Protein AF-K6Z5H4-F1 (afdb_monomer_lite)

pLDDT: mean 80.33, std 18.26, range [27.73, 96.31]

Foldseek 3Di:
DPPPFPQPQVDLDDDPQAAEEEFDWEVQRVVCCVVVVVPDDPRYDYGYQYYHQAFLFPPDDDDPVNSVSNVCVLVCLVPPDAHAEYEGEYQDAPVRPVGVVVSVVSNCVRYVYYHYDDHDQDAPDDPVCLCVVPPPDPCSVVRSDGPRPD

Sequence (150 aa):
MTSTCMIKVNVLTRHLKKFNILLIGGSNAEQWFSVLHQNLQKNQTLSLATSSGCKPLVPLQGIKRCNDLIDRVINDLTINKHFDIIISRGRWKARDVQYIPETIALLKKSTLQVLVMGPVVEYQYPLPKLPAKFGDSPESMKYSAYSVQK

Structure (mmCIF, N/CA/C/O backbone):
data_AF-K6Z5H4-F1
#
_entry.id   AF-K6Z5H4-F1
#
loop_
_atom_site.group_PDB
_atom_site.id
_atom_site.type_symbol
_atom_site.label_atom_id
_atom_site.label_alt_id
_atom_site.label_comp_id
_atom_site.label_asym_id
_atom_site.label_entity_id
_atom_site.label_seq_id
_atom_site.pdbx_PDB_ins_code
_atom_site.Cartn_x
_atom_site.Cartn_y
_atom_site.Cartn_z
_atom_site.occupancy
_atom_site.B_iso_or_equiv
_atom_site.auth_seq_id
_atom_site.auth_comp_id
_atom_site.auth_asym_id
_atom_site.auth_atom_id
_atom_site.pdbx_PDB_model_num
ATOM 1 N N . MET A 1 1 ? 26.295 13.919 3.239 1.00 33.06 1 MET A N 1
ATOM 2 C CA . MET A 1 1 ? 24.892 14.141 2.820 1.00 33.06 1 MET A CA 1
ATOM 3 C C . MET A 1 1 ? 24.087 12.872 3.077 1.00 33.06 1 MET A C 1
ATOM 5 O O . MET A 1 1 ? 23.912 12.052 2.187 1.00 33.06 1 MET A O 1
ATOM 9 N N . THR A 1 2 ? 23.653 12.658 4.316 1.00 27.73 2 THR A N 1
ATOM 10 C CA . THR A 1 2 ? 22.750 11.560 4.673 1.00 27.73 2 THR A CA 1
ATOM 11 C C . THR A 1 2 ? 21.328 12.012 4.368 1.00 27.73 2 THR A C 1
ATOM 13 O O . THR A 1 2 ? 20.753 12.830 5.078 1.00 27.73 2 THR A O 1
ATOM 16 N N . SER A 1 3 ? 20.768 11.536 3.256 1.00 31.08 3 SER A N 1
ATOM 17 C CA . SER A 1 3 ? 19.350 11.737 2.967 1.00 31.08 3 SER A CA 1
ATOM 18 C C . SER A 1 3 ? 18.551 10.851 3.924 1.00 31.08 3 SER A C 1
ATOM 20 O O . SER A 1 3 ? 18.292 9.678 3.650 1.00 31.08 3 SER A O 1
ATOM 22 N N . THR A 1 4 ? 18.227 11.391 5.098 1.00 28.30 4 THR A N 1
ATOM 23 C CA . THR A 1 4 ? 17.271 10.788 6.024 1.00 28.30 4 THR A CA 1
ATOM 24 C C . THR A 1 4 ? 15.920 10.812 5.330 1.00 28.30 4 THR A C 1
ATOM 26 O O . THR A 1 4 ? 15.225 11.827 5.308 1.00 28.30 4 THR A O 1
ATOM 29 N N . CYS A 1 5 ? 15.558 9.703 4.689 1.00 34.97 5 CYS A N 1
ATOM 30 C CA . CYS A 1 5 ? 14.220 9.567 4.157 1.00 34.97 5 CYS A CA 1
ATOM 31 C C . CYS A 1 5 ? 13.257 9.488 5.341 1.00 34.97 5 CYS A C 1
ATOM 33 O O . CYS A 1 5 ? 13.198 8.467 6.026 1.00 34.97 5 CYS A O 1
ATOM 35 N N . MET A 1 6 ? 12.534 10.582 5.583 1.00 31.67 6 MET A N 1
ATOM 36 C CA . MET A 1 6 ? 11.413 10.608 6.510 1.00 31.67 6 MET A CA 1
ATOM 37 C C . MET A 1 6 ? 10.445 9.501 6.101 1.00 31.67 6 MET A C 1
ATOM 39 O O . MET A 1 6 ? 9.780 9.596 5.069 1.00 31.67 6 MET A O 1
ATOM 43 N N . ILE A 1 7 ? 10.376 8.433 6.894 1.00 40.88 7 ILE A N 1
ATOM 44 C CA . ILE A 1 7 ? 9.225 7.543 6.847 1.00 40.88 7 ILE A CA 1
ATOM 45 C C . ILE A 1 7 ? 8.058 8.425 7.292 1.00 40.88 7 ILE A C 1
ATOM 47 O O . ILE A 1 7 ? 7.921 8.717 8.479 1.00 40.88 7 ILE A O 1
ATOM 51 N N . LYS A 1 8 ? 7.256 8.913 6.340 1.00 47.34 8 LYS A N 1
ATOM 52 C CA . LYS A 1 8 ? 6.001 9.598 6.643 1.00 47.34 8 LYS A CA 1
ATOM 53 C C . LYS A 1 8 ? 5.003 8.549 7.122 1.00 47.34 8 LYS A C 1
ATOM 55 O O . LYS A 1 8 ? 4.084 8.164 6.405 1.00 47.34 8 LYS A O 1
ATOM 60 N N . VAL A 1 9 ? 5.183 8.075 8.351 1.00 50.44 9 VAL A N 1
ATOM 61 C CA . VAL A 1 9 ? 4.064 7.526 9.112 1.00 50.44 9 VAL A CA 1
ATOM 62 C C . VAL A 1 9 ? 3.277 8.742 9.577 1.00 50.44 9 VAL A C 1
ATOM 64 O O . VAL A 1 9 ? 3.455 9.221 10.695 1.00 50.44 9 VAL A O 1
ATOM 67 N N . ASN A 1 10 ? 2.458 9.310 8.691 1.00 49.25 10 ASN A N 1
ATOM 68 C CA . ASN A 1 10 ? 1.431 10.230 9.155 1.00 49.25 10 ASN A CA 1
ATOM 69 C C . ASN A 1 10 ? 0.531 9.397 10.070 1.00 49.25 10 ASN A C 1
ATOM 71 O O . ASN A 1 10 ? -0.102 8.447 9.615 1.00 49.25 10 ASN A O 1
ATOM 75 N N . VAL A 1 11 ? 0.617 9.709 11.367 1.00 53.84 11 VAL A N 1
ATOM 76 C CA . VAL A 1 11 ? -0.007 9.057 12.526 1.00 53.84 11 VAL A CA 1
ATOM 77 C C . VAL A 1 11 ? -1.196 8.181 12.130 1.00 53.84 11 VAL A C 1
ATOM 79 O O . VAL A 1 11 ? -2.208 8.700 11.658 1.00 53.84 11 VAL A O 1
ATOM 82 N N . LEU A 1 12 ? -1.077 6.864 12.356 1.00 64.56 12 LEU A N 1
ATOM 83 C CA . LEU A 1 12 ? -2.182 5.907 12.234 1.00 64.56 12 LEU A CA 1
ATOM 84 C C . LEU A 1 12 ? -3.324 6.357 13.157 1.00 64.56 12 LEU A C 1
ATOM 86 O O . LEU A 1 12 ? -3.351 6.073 14.365 1.00 64.56 12 LEU A O 1
ATOM 90 N N . THR A 1 13 ? -4.246 7.116 12.583 1.00 62.16 13 THR A N 1
ATOM 91 C CA . THR A 1 13 ? -5.315 7.815 13.280 1.00 62.16 13 THR A CA 1
ATOM 92 C C . THR A 1 13 ? -6.509 6.882 13.319 1.00 62.16 13 THR A C 1
ATOM 94 O O . THR A 1 13 ? -7.190 6.655 12.324 1.00 62.16 13 THR A O 1
ATOM 97 N N . ARG A 1 14 ? -6.734 6.303 14.501 1.00 68.38 14 ARG A N 1
ATOM 98 C CA . ARG A 1 14 ? -7.902 5.472 14.784 1.00 68.38 14 ARG A CA 1
ATOM 99 C C . ARG A 1 14 ? -8.980 6.344 15.394 1.00 68.38 14 ARG A C 1
ATOM 101 O O . ARG A 1 14 ? -8.717 7.064 16.356 1.00 68.38 14 ARG A O 1
ATOM 108 N N . HIS A 1 15 ? -10.198 6.195 14.902 1.00 74.94 15 HIS A N 1
ATOM 109 C CA . HIS A 1 15 ? -11.362 6.819 15.500 1.00 74.94 15 HIS A CA 1
ATOM 110 C C . HIS A 1 15 ? -12.449 5.760 15.725 1.00 74.94 15 HIS A C 1
ATOM 112 O O . HIS A 1 15 ? -12.959 5.169 14.779 1.00 74.94 15 HIS A O 1
ATOM 118 N N . LEU A 1 16 ? -12.790 5.506 16.996 1.00 77.19 16 LEU A N 1
ATOM 119 C CA . LEU A 1 16 ? -13.628 4.370 17.428 1.00 77.19 16 LEU A CA 1
ATOM 120 C C . LEU A 1 16 ? -15.044 4.359 16.835 1.00 77.19 16 LEU A C 1
ATOM 122 O O . LEU A 1 16 ? -15.666 3.310 16.760 1.00 77.19 16 LEU A O 1
ATOM 126 N N . LYS A 1 17 ? -15.553 5.530 16.442 1.00 85.06 17 LYS A N 1
ATOM 127 C CA . LYS A 1 17 ? -16.906 5.717 15.889 1.00 85.06 17 LYS A CA 1
ATOM 128 C C . LYS A 1 17 ? -16.912 6.060 14.395 1.00 85.06 17 LYS A C 1
ATOM 130 O O . LYS A 1 17 ? -17.904 6.578 13.891 1.00 85.06 17 LYS A O 1
ATOM 135 N N . LYS A 1 18 ? -15.778 5.892 13.714 1.00 88.12 18 LYS A N 1
ATOM 136 C CA . LYS A 1 18 ? -15.634 6.187 12.285 1.00 88.12 18 LYS A CA 1
ATOM 137 C C . LYS A 1 18 ? -15.113 4.966 11.551 1.00 88.12 18 LYS A C 1
ATOM 139 O O . LYS A 1 18 ? -14.492 4.098 12.153 1.00 88.12 18 LYS A O 1
ATOM 144 N N . PHE A 1 19 ? -15.345 4.971 10.252 1.00 91.00 19 PHE A N 1
ATOM 145 C CA . PHE A 1 19 ? -14.815 4.011 9.310 1.00 91.00 19 PHE A CA 1
ATOM 146 C C . PHE A 1 19 ? -13.361 4.373 8.969 1.00 91.00 19 PHE A C 1
ATOM 148 O O . PHE A 1 19 ? -13.097 5.429 8.389 1.00 91.00 19 PHE A O 1
ATOM 155 N N . ASN A 1 20 ? -12.414 3.533 9.373 1.00 89.38 20 ASN A N 1
ATOM 156 C CA . ASN A 1 20 ? -10.982 3.787 9.278 1.00 89.38 20 ASN A CA 1
ATOM 157 C C . ASN A 1 20 ? -10.393 3.119 8.032 1.00 89.38 20 ASN A C 1
ATOM 159 O O . ASN A 1 20 ? -10.386 1.892 7.918 1.00 89.38 20 ASN A O 1
ATOM 163 N N . ILE A 1 21 ? -9.849 3.933 7.129 1.00 92.00 21 ILE A N 1
ATOM 164 C CA . ILE A 1 21 ? -9.202 3.494 5.889 1.00 92.00 21 ILE A CA 1
ATOM 165 C C . ILE A 1 21 ? -7.688 3.617 6.054 1.00 92.00 21 ILE A C 1
ATOM 167 O O . ILE A 1 21 ? -7.189 4.652 6.500 1.00 92.00 21 ILE A O 1
ATOM 171 N N . LEU A 1 22 ? -6.941 2.586 5.660 1.00 92.31 22 LEU A N 1
ATOM 172 C CA . LEU A 1 22 ? -5.480 2.624 5.608 1.00 92.31 22 LEU A CA 1
ATOM 173 C C . LEU A 1 22 ? -4.988 2.534 4.165 1.00 92.31 22 LEU A C 1
ATOM 175 O O . LEU A 1 22 ? -5.309 1.578 3.470 1.00 92.31 22 LEU A O 1
ATOM 179 N N . LEU A 1 23 ? -4.155 3.480 3.737 1.00 93.50 23 LEU A N 1
ATOM 180 C CA . LEU A 1 23 ? -3.431 3.418 2.469 1.00 93.50 23 LEU A CA 1
ATOM 181 C C . LEU A 1 23 ? -1.975 3.004 2.713 1.00 93.50 23 LEU A C 1
ATOM 183 O O . LEU A 1 23 ? -1.221 3.737 3.358 1.00 93.50 23 LEU A O 1
ATOM 187 N N . ILE A 1 24 ? -1.575 1.849 2.176 1.00 93.12 24 ILE A N 1
ATOM 188 C CA . ILE A 1 24 ? -0.222 1.295 2.329 1.00 93.12 24 ILE A CA 1
ATOM 189 C C . ILE A 1 24 ? 0.532 1.247 1.000 1.00 93.12 24 ILE A C 1
ATOM 191 O O . ILE A 1 24 ? -0.052 0.946 -0.048 1.00 93.12 24 ILE A O 1
ATOM 195 N N . GLY A 1 25 ? 1.847 1.486 1.046 1.00 92.94 25 GLY A N 1
ATOM 196 C CA . GLY A 1 25 ? 2.729 1.222 -0.090 1.00 92.94 25 GLY A CA 1
ATOM 197 C C . GLY A 1 25 ? 3.880 2.197 -0.315 1.00 92.94 25 GLY A C 1
ATOM 198 O O . GLY A 1 25 ? 4.585 2.594 0.607 1.00 92.94 25 GLY A O 1
ATOM 199 N N . GLY A 1 26 ? 4.122 2.533 -1.583 1.00 91.38 26 GLY A N 1
ATOM 200 C CA . GLY A 1 26 ? 5.222 3.406 -2.000 1.00 91.38 26 GLY A CA 1
ATOM 201 C C . GLY A 1 26 ? 4.803 4.848 -2.293 1.00 91.38 26 GLY A C 1
ATOM 202 O O . GLY A 1 26 ? 3.672 5.245 -2.039 1.00 91.38 26 GLY A O 1
ATOM 203 N N . SER A 1 27 ? 5.673 5.613 -2.956 1.00 91.44 27 SER A N 1
ATOM 204 C CA . SER A 1 27 ? 5.308 6.921 -3.540 1.00 91.44 27 SER A CA 1
ATOM 205 C C . SER A 1 27 ? 4.135 6.816 -4.527 1.00 91.44 27 SER A C 1
ATOM 207 O O . SER A 1 27 ? 3.286 7.696 -4.600 1.00 91.44 27 SER A O 1
ATOM 209 N N . ASN A 1 28 ? 4.038 5.681 -5.230 1.00 91.19 28 ASN A N 1
ATOM 210 C CA . ASN A 1 28 ? 2.902 5.341 -6.088 1.00 91.19 28 ASN A CA 1
ATOM 211 C C . ASN A 1 28 ? 1.581 5.185 -5.324 1.00 91.19 28 ASN A C 1
ATOM 213 O O . ASN A 1 28 ? 0.525 5.311 -5.937 1.00 91.19 28 ASN A O 1
ATOM 217 N N . ALA A 1 29 ? 1.623 4.870 -4.027 1.00 93.62 29 ALA A N 1
ATOM 218 C CA . ALA A 1 29 ? 0.455 4.902 -3.156 1.00 93.62 29 ALA A CA 1
ATOM 219 C C . ALA A 1 29 ? 0.217 6.330 -2.651 1.00 93.62 29 ALA A C 1
ATOM 221 O O . ALA A 1 29 ? -0.881 6.845 -2.820 1.00 93.62 29 ALA A O 1
ATOM 222 N N . GLU A 1 30 ? 1.258 6.998 -2.135 1.00 93.31 30 GLU A N 1
ATOM 223 C CA . GLU A 1 30 ? 1.181 8.358 -1.568 1.00 93.31 30 GLU A CA 1
ATOM 224 C C . GLU A 1 30 ? 0.528 9.374 -2.520 1.00 93.31 30 GLU A C 1
ATOM 226 O O . GLU A 1 30 ? -0.255 10.206 -2.069 1.00 93.31 30 GLU A O 1
ATOM 231 N N . GLN A 1 31 ? 0.747 9.263 -3.836 1.00 92.25 31 GLN A N 1
ATOM 232 C CA . GLN A 1 31 ? 0.117 10.151 -4.826 1.00 92.25 31 GLN A CA 1
ATOM 233 C C . GLN A 1 31 ? -1.427 10.145 -4.795 1.00 92.25 31 GLN A C 1
ATOM 235 O O . GLN A 1 31 ? -2.049 11.124 -5.198 1.00 92.25 31 GLN A O 1
ATOM 240 N N . TRP A 1 32 ? -2.057 9.065 -4.318 1.00 94.06 32 TRP A N 1
ATOM 241 C CA . TRP A 1 32 ? -3.517 8.960 -4.211 1.00 94.06 32 TRP A CA 1
ATOM 242 C C . TRP A 1 32 ? -4.079 9.596 -2.942 1.00 94.06 32 TRP A C 1
ATOM 244 O O . TRP A 1 32 ? -5.288 9.801 -2.851 1.00 94.06 32 TRP A O 1
ATOM 254 N N . PHE A 1 33 ? -3.230 9.930 -1.967 1.00 93.00 33 PHE A N 1
ATOM 255 C CA . PHE A 1 33 ? -3.681 10.420 -0.668 1.00 93.00 33 PHE A CA 1
ATOM 256 C C . PHE A 1 33 ? -4.562 11.667 -0.793 1.00 93.00 33 PHE A C 1
ATOM 258 O O . PHE A 1 33 ? -5.629 11.712 -0.196 1.00 93.00 33 PHE A O 1
ATOM 265 N N . SER A 1 34 ? -4.153 12.650 -1.604 1.00 92.25 34 SER A N 1
ATOM 266 C CA . SER A 1 34 ? -4.876 13.924 -1.725 1.00 92.25 34 SER A CA 1
ATOM 267 C C . SER A 1 34 ? -6.309 13.738 -2.233 1.00 92.25 34 SER A C 1
ATOM 269 O O . SER A 1 34 ? -7.247 14.231 -1.611 1.00 92.25 34 SER A O 1
ATOM 271 N N . VAL A 1 35 ? -6.499 12.975 -3.316 1.00 94.69 35 VAL A N 1
ATOM 272 C CA . VAL A 1 35 ? -7.838 12.744 -3.881 1.00 94.69 35 VAL A CA 1
ATOM 273 C C . VAL A 1 35 ? -8.696 11.881 -2.959 1.00 94.69 35 VAL A C 1
ATOM 275 O O . VAL A 1 35 ? -9.866 12.194 -2.759 1.00 94.69 35 VAL A O 1
A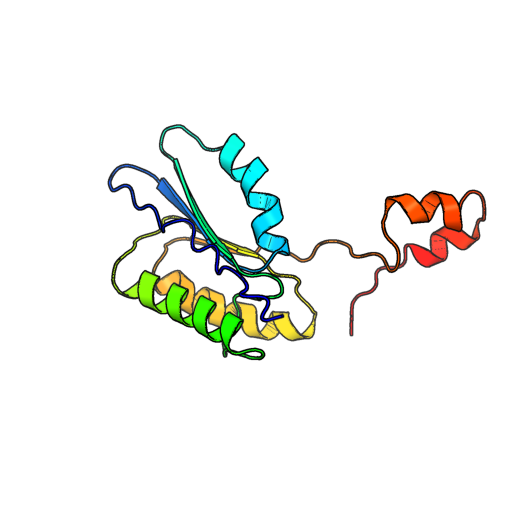TOM 278 N N . LEU A 1 36 ? -8.126 10.845 -2.336 1.00 94.19 36 LEU A N 1
ATOM 279 C CA . LEU A 1 36 ? -8.864 10.017 -1.382 1.00 94.19 36 LEU A CA 1
ATOM 280 C C . LEU A 1 36 ? -9.301 10.838 -0.166 1.00 94.19 36 LEU A C 1
ATOM 282 O O . LEU A 1 36 ? -10.456 10.760 0.234 1.00 94.19 36 LEU A O 1
ATOM 286 N N . HIS A 1 37 ? -8.406 11.669 0.374 1.00 93.50 37 HIS A N 1
ATOM 287 C CA . HIS A 1 37 ? -8.681 12.519 1.528 1.00 93.50 37 HIS A CA 1
ATOM 288 C C . HIS A 1 37 ? -9.780 13.554 1.243 1.00 93.50 37 HIS A C 1
ATOM 290 O O . HIS A 1 37 ? -10.657 13.766 2.076 1.00 93.50 37 HIS A O 1
ATOM 296 N N . GLN A 1 38 ? -9.765 14.179 0.061 1.00 94.81 38 GLN A N 1
ATOM 297 C CA . GLN A 1 38 ? -10.786 15.155 -0.346 1.00 94.81 38 GLN A CA 1
ATOM 298 C C . GLN A 1 38 ? -12.180 14.537 -0.525 1.00 94.81 38 GLN A C 1
ATOM 300 O O . GLN A 1 38 ? -13.176 15.243 -0.400 1.00 94.81 38 GLN A O 1
ATOM 305 N N . ASN A 1 39 ? -12.255 13.233 -0.796 1.00 96.12 39 ASN A N 1
ATOM 306 C CA . ASN A 1 39 ? -13.508 12.512 -1.025 1.00 96.12 39 ASN A CA 1
ATOM 307 C C . ASN A 1 39 ? -13.982 11.714 0.203 1.00 96.12 39 ASN A C 1
ATOM 309 O O . ASN A 1 39 ? -14.904 10.905 0.090 1.00 96.12 39 ASN A O 1
ATOM 313 N N . LEU A 1 40 ? -13.374 11.920 1.377 1.00 94.31 40 LEU A N 1
ATOM 314 C CA . LEU A 1 40 ? -13.823 11.266 2.603 1.00 94.31 40 LEU A CA 1
ATOM 315 C C . LEU A 1 40 ? -15.204 11.770 3.022 1.00 94.31 40 LEU A C 1
ATOM 317 O O . LEU A 1 40 ? -15.470 12.970 3.098 1.00 94.31 40 LEU A O 1
ATOM 321 N N . GLN A 1 41 ? -16.069 10.834 3.394 1.00 95.44 41 GLN A N 1
ATOM 322 C CA . GLN A 1 41 ? -17.308 11.146 4.095 1.00 95.44 41 GLN A CA 1
ATOM 323 C C . GLN A 1 41 ? -17.010 11.600 5.534 1.00 95.44 41 GLN A C 1
ATOM 325 O O . GLN A 1 41 ? -15.978 11.265 6.119 1.00 95.44 41 GLN A O 1
ATOM 330 N N . LYS A 1 42 ? -17.945 12.325 6.165 1.00 92.06 42 LYS A N 1
ATOM 331 C CA . LYS A 1 42 ? -17.779 12.856 7.540 1.00 92.06 42 LYS A CA 1
ATOM 332 C C . LYS A 1 42 ? -17.418 11.775 8.575 1.00 92.06 42 LYS A C 1
ATOM 334 O O . LYS A 1 42 ? -16.696 12.043 9.543 1.00 92.06 42 LYS A O 1
ATOM 339 N N . ASN A 1 43 ? -17.926 10.560 8.377 1.00 93.06 43 ASN A N 1
ATOM 340 C CA . ASN A 1 43 ? -17.714 9.391 9.228 1.00 93.06 43 ASN A CA 1
ATOM 341 C C . ASN A 1 43 ? -16.505 8.532 8.814 1.00 93.06 43 ASN A C 1
ATOM 343 O O . ASN A 1 43 ? -16.366 7.434 9.344 1.00 93.06 43 ASN A O 1
ATOM 347 N N . GLN A 1 44 ? -15.640 8.999 7.911 1.00 92.81 44 GLN A N 1
ATOM 348 C CA . GLN A 1 44 ? -14.456 8.269 7.456 1.00 92.81 44 GLN A CA 1
ATOM 349 C C . GLN A 1 44 ? -13.156 8.934 7.935 1.00 92.81 44 GLN A C 1
ATOM 351 O O . GLN A 1 44 ? -13.113 10.135 8.218 1.00 92.81 44 GLN A O 1
ATOM 356 N N . THR A 1 45 ? -12.091 8.142 8.048 1.00 90.75 45 THR A N 1
ATOM 357 C CA . THR A 1 45 ? -10.710 8.604 8.265 1.00 90.75 45 THR A CA 1
ATOM 358 C C . THR A 1 45 ? -9.774 7.923 7.270 1.00 90.75 45 THR A C 1
ATOM 360 O O . THR A 1 45 ? -10.047 6.812 6.817 1.00 90.75 45 THR A O 1
ATOM 363 N N . LEU A 1 46 ? -8.661 8.582 6.939 1.00 90.75 46 LEU A N 1
ATOM 364 C CA . LEU A 1 46 ? -7.619 8.031 6.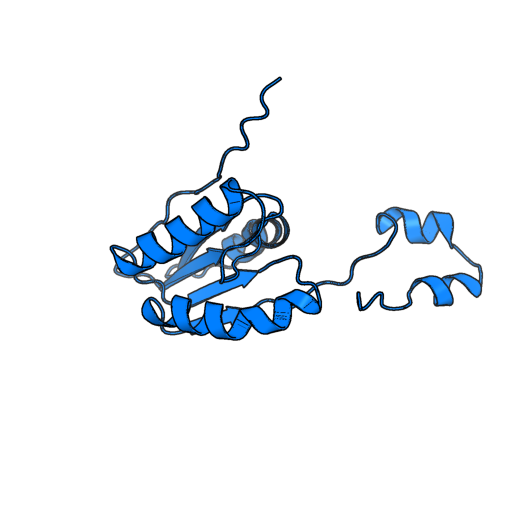075 1.00 90.75 46 LEU A CA 1
ATOM 365 C C . LEU A 1 46 ? -6.259 8.123 6.766 1.00 90.75 46 LEU A C 1
ATOM 367 O O . LEU A 1 46 ? -5.752 9.214 7.014 1.00 90.75 46 LEU A O 1
ATOM 371 N N . SER A 1 47 ? -5.666 6.966 7.042 1.00 90.25 47 SER A N 1
ATOM 372 C CA . SER A 1 47 ? -4.285 6.823 7.501 1.00 90.25 47 SER A CA 1
ATOM 373 C C . SER A 1 47 ? -3.360 6.469 6.339 1.00 90.25 47 SER A C 1
ATOM 375 O O . SER A 1 47 ? -3.774 5.820 5.376 1.00 90.25 47 SER A O 1
ATOM 377 N N . LEU A 1 48 ? -2.090 6.860 6.448 1.00 89.75 48 LEU A N 1
ATOM 378 C CA . LEU A 1 48 ? -1.074 6.628 5.425 1.00 89.75 48 LEU A CA 1
ATOM 379 C C . LEU A 1 48 ? 0.129 5.898 6.025 1.00 89.75 48 LEU A C 1
ATOM 381 O O . LEU A 1 48 ? 0.726 6.367 6.993 1.00 89.75 48 LEU A O 1
ATOM 385 N N . ALA A 1 49 ? 0.517 4.785 5.410 1.00 91.12 49 ALA A N 1
ATOM 386 C CA . ALA A 1 49 ? 1.756 4.083 5.716 1.00 91.12 49 ALA A CA 1
ATOM 387 C C . ALA A 1 49 ? 2.551 3.862 4.426 1.00 91.12 49 ALA A C 1
ATOM 389 O O . ALA A 1 49 ? 2.446 2.822 3.767 1.00 91.12 49 ALA A O 1
ATOM 390 N N . THR A 1 50 ? 3.323 4.880 4.037 1.00 91.19 50 THR A N 1
ATOM 391 C CA . THR A 1 50 ? 4.056 4.877 2.769 1.00 91.19 50 THR A CA 1
ATOM 392 C C . THR A 1 50 ? 5.518 5.257 2.906 1.00 91.19 50 THR A C 1
ATOM 394 O O . THR A 1 50 ? 5.939 5.960 3.823 1.00 91.19 50 THR A O 1
ATOM 397 N N . SER A 1 51 ? 6.316 4.776 1.954 1.00 90.31 51 SER A N 1
ATOM 398 C CA . SER A 1 51 ? 7.728 5.130 1.833 1.00 90.31 51 SER A CA 1
ATOM 399 C C . SER A 1 51 ? 8.203 4.929 0.393 1.00 90.31 51 SER A C 1
ATOM 401 O O . SER A 1 51 ? 7.944 3.891 -0.215 1.00 90.31 51 SER A O 1
ATOM 403 N N . SER A 1 52 ? 8.869 5.929 -0.197 1.00 88.56 52 SER A N 1
ATOM 404 C CA . SER A 1 52 ? 9.231 5.940 -1.627 1.00 88.56 52 SER A CA 1
ATOM 405 C C . SER A 1 52 ? 9.880 4.637 -2.095 1.00 88.56 52 SER A C 1
ATOM 407 O O . SER A 1 52 ? 10.847 4.181 -1.496 1.00 88.56 52 SER A O 1
ATOM 409 N N . GLY A 1 53 ? 9.376 4.050 -3.182 1.00 87.75 53 GLY A N 1
ATOM 410 C CA . GLY A 1 53 ? 9.906 2.804 -3.751 1.00 87.75 53 GLY A CA 1
ATOM 411 C C . GLY A 1 53 ? 9.504 1.507 -3.036 1.00 87.75 53 GLY A C 1
ATOM 412 O O . GLY A 1 53 ? 9.813 0.436 -3.555 1.00 87.75 53 GLY A O 1
ATOM 413 N N . CYS A 1 54 ? 8.800 1.566 -1.903 1.00 91.81 54 CYS A N 1
ATOM 414 C CA . CYS A 1 54 ? 8.365 0.364 -1.197 1.00 91.81 54 CYS A CA 1
ATOM 415 C C . CYS A 1 54 ? 7.142 -0.292 -1.845 1.00 91.81 54 CYS A C 1
ATOM 417 O O . CYS A 1 54 ? 6.303 0.373 -2.463 1.00 91.81 54 CYS A O 1
ATOM 419 N N . LYS A 1 55 ? 7.049 -1.614 -1.688 1.00 92.75 55 LYS A N 1
ATOM 420 C CA . LYS A 1 55 ? 5.884 -2.420 -2.056 1.00 92.75 55 LYS A CA 1
ATOM 421 C C . LYS A 1 55 ? 5.392 -3.141 -0.804 1.00 92.75 55 LYS A C 1
ATOM 423 O O . LYS A 1 55 ? 6.223 -3.705 -0.097 1.00 92.75 55 LYS A O 1
ATOM 428 N N . PRO A 1 56 ? 4.086 -3.128 -0.528 1.00 92.06 56 PRO A N 1
ATOM 429 C CA . PRO A 1 56 ? 3.520 -3.867 0.586 1.00 92.06 56 PRO A CA 1
ATOM 430 C C . PRO A 1 56 ? 3.352 -5.327 0.166 1.00 92.06 56 PRO A C 1
ATOM 432 O O . PRO A 1 56 ? 2.283 -5.711 -0.289 1.00 92.06 56 PRO A O 1
ATOM 435 N N . LEU A 1 57 ? 4.437 -6.100 0.222 1.00 93.62 57 LEU A N 1
ATOM 436 C CA . LEU A 1 57 ? 4.457 -7.518 -0.141 1.00 93.62 57 LEU A CA 1
ATOM 437 C C . LEU A 1 57 ? 5.143 -8.329 0.949 1.00 93.62 57 LEU A C 1
ATOM 439 O O . LEU A 1 57 ? 6.119 -7.867 1.541 1.00 93.62 57 LEU A O 1
ATOM 443 N N . VAL A 1 58 ? 4.657 -9.549 1.144 1.00 91.94 58 VAL A N 1
ATOM 444 C CA . VAL A 1 58 ? 5.350 -10.617 1.865 1.00 91.94 58 VAL A CA 1
ATOM 445 C C . VAL A 1 58 ? 5.629 -11.795 0.918 1.00 91.94 58 VAL A C 1
ATOM 447 O O . VAL A 1 58 ? 4.824 -12.021 0.015 1.00 91.94 58 VAL A O 1
ATOM 450 N N . PRO A 1 59 ? 6.747 -12.525 1.083 1.00 90.62 59 PRO A N 1
ATOM 451 C CA . PRO A 1 59 ? 7.803 -12.297 2.069 1.00 90.62 59 PRO A CA 1
ATOM 452 C C . PRO A 1 59 ? 8.532 -10.965 1.841 1.00 90.62 59 PRO A C 1
ATOM 454 O O . PRO A 1 59 ? 8.599 -10.453 0.722 1.00 90.62 59 PRO A O 1
ATOM 457 N N . LEU A 1 60 ? 9.041 -10.377 2.928 1.00 88.81 60 LEU A N 1
ATOM 458 C CA . LEU A 1 60 ? 9.728 -9.087 2.885 1.00 88.81 60 LEU A CA 1
ATOM 459 C C . LEU A 1 60 ? 11.018 -9.220 2.072 1.00 88.81 60 LEU A C 1
ATOM 461 O O . LEU A 1 60 ? 11.895 -10.017 2.400 1.00 88.81 60 LEU A O 1
ATOM 465 N N . GLN A 1 61 ? 11.135 -8.436 1.004 1.00 83.56 61 GLN A N 1
ATOM 466 C CA . GLN A 1 61 ? 12.274 -8.478 0.093 1.00 83.56 61 GLN A CA 1
ATOM 467 C C . GLN A 1 61 ? 12.751 -7.068 -0.254 1.00 83.56 61 GLN A C 1
ATOM 469 O O . GLN A 1 61 ? 11.962 -6.147 -0.475 1.00 83.56 61 GLN A O 1
ATOM 474 N N . GLY A 1 62 ? 14.068 -6.922 -0.400 1.00 84.94 62 GLY A N 1
ATOM 475 C CA . GLY A 1 62 ? 14.703 -5.672 -0.806 1.00 84.94 62 GLY A CA 1
ATOM 476 C C . GLY A 1 62 ? 15.260 -4.871 0.368 1.00 84.94 62 GLY A C 1
ATOM 477 O O . GLY A 1 62 ? 15.805 -5.429 1.317 1.00 84.94 62 GLY A O 1
ATOM 478 N N . ILE A 1 63 ? 15.203 -3.541 0.262 1.00 89.56 63 ILE A N 1
ATOM 479 C CA . ILE A 1 63 ? 15.903 -2.642 1.187 1.00 89.56 63 ILE A CA 1
ATOM 480 C C . ILE A 1 63 ? 15.265 -2.633 2.581 1.00 89.56 63 ILE A C 1
ATOM 482 O O . ILE A 1 63 ? 14.042 -2.565 2.718 1.00 89.56 63 ILE A O 1
ATOM 486 N N . LYS A 1 64 ? 16.114 -2.586 3.617 1.00 90.06 64 LYS A N 1
ATOM 487 C CA . LYS A 1 64 ? 15.715 -2.654 5.034 1.00 90.06 64 LYS A CA 1
ATOM 488 C C . LYS A 1 64 ? 14.569 -1.701 5.387 1.00 90.06 64 LYS A C 1
ATOM 490 O O . LYS A 1 64 ? 13.584 -2.129 5.959 1.00 90.06 64 LYS A O 1
ATOM 495 N N . ARG A 1 65 ? 14.635 -0.436 4.956 1.00 90.00 65 ARG A N 1
ATOM 496 C CA . ARG A 1 65 ? 13.585 0.570 5.219 1.00 90.00 65 ARG A CA 1
ATOM 497 C C . ARG A 1 65 ? 12.188 0.136 4.749 1.00 90.00 65 ARG A C 1
ATOM 499 O O . ARG A 1 65 ? 11.203 0.493 5.384 1.00 90.00 65 ARG A O 1
ATOM 506 N N . CYS A 1 66 ? 12.090 -0.571 3.622 1.00 91.00 66 CYS A N 1
ATOM 507 C CA . CYS A 1 66 ? 10.799 -1.055 3.134 1.00 91.00 66 CYS A CA 1
ATOM 508 C C . CYS A 1 66 ? 10.319 -2.251 3.947 1.00 91.00 66 CYS A C 1
ATOM 510 O O . CYS A 1 66 ? 9.152 -2.283 4.318 1.00 91.00 66 CYS A O 1
ATOM 512 N N . ASN A 1 67 ? 11.223 -3.175 4.270 1.00 91.44 67 ASN A N 1
ATOM 513 C CA . ASN A 1 67 ? 10.907 -4.314 5.124 1.00 91.44 67 ASN A CA 1
ATOM 514 C C . ASN A 1 67 ? 10.439 -3.836 6.503 1.00 91.44 67 ASN A C 1
ATOM 516 O O . ASN A 1 67 ? 9.362 -4.221 6.929 1.00 91.44 67 ASN A O 1
ATOM 520 N N . ASP A 1 68 ? 11.177 -2.913 7.126 1.00 90.12 68 ASP A N 1
ATOM 521 C CA . ASP A 1 68 ? 10.831 -2.310 8.416 1.00 90.12 68 ASP A CA 1
ATOM 522 C C . ASP A 1 68 ? 9.460 -1.617 8.374 1.00 90.12 68 ASP A C 1
ATOM 524 O O . ASP A 1 68 ? 8.694 -1.716 9.325 1.00 90.12 68 ASP A O 1
ATOM 528 N N . LEU A 1 69 ? 9.127 -0.911 7.282 1.00 89.19 69 LEU A N 1
ATOM 529 C CA . LEU A 1 69 ? 7.814 -0.276 7.138 1.00 89.19 69 LEU A CA 1
ATOM 530 C C . LEU A 1 69 ? 6.697 -1.319 7.101 1.00 89.19 69 LEU A C 1
ATOM 532 O O . LEU A 1 69 ? 5.702 -1.159 7.799 1.00 89.19 69 LEU A O 1
ATOM 536 N N . ILE A 1 70 ? 6.828 -2.342 6.257 1.00 89.12 70 ILE A N 1
ATOM 537 C CA . ILE A 1 70 ? 5.763 -3.332 6.069 1.00 89.12 70 ILE A CA 1
ATOM 538 C C . ILE A 1 70 ? 5.630 -4.226 7.297 1.00 89.12 70 ILE A C 1
ATOM 540 O O . ILE A 1 70 ? 4.509 -4.460 7.735 1.00 89.12 70 ILE A O 1
ATOM 544 N N . ASP A 1 71 ? 6.747 -4.647 7.887 1.00 89.25 71 ASP A N 1
ATOM 545 C CA . ASP A 1 71 ? 6.764 -5.378 9.152 1.00 89.25 71 ASP A CA 1
ATOM 546 C C . ASP A 1 71 ? 6.087 -4.570 10.258 1.00 89.25 71 ASP A C 1
ATOM 548 O O . ASP A 1 71 ? 5.155 -5.048 10.901 1.00 89.25 71 ASP A O 1
ATOM 552 N N . ARG A 1 72 ? 6.461 -3.293 10.404 1.00 85.12 72 ARG A N 1
ATOM 553 C CA . ARG A 1 72 ? 5.820 -2.398 11.367 1.00 85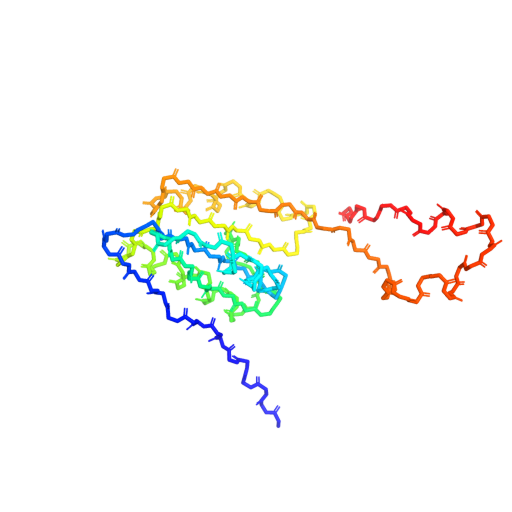.12 72 ARG A CA 1
ATOM 554 C C . ARG A 1 72 ? 4.333 -2.234 11.099 1.00 85.12 72 ARG A C 1
ATOM 556 O O . ARG A 1 72 ? 3.567 -2.251 12.046 1.00 85.12 72 ARG A O 1
ATOM 563 N N . VAL A 1 73 ? 3.908 -2.077 9.847 1.00 85.56 73 VAL A N 1
ATOM 564 C CA . VAL A 1 73 ? 2.480 -1.980 9.515 1.00 85.56 73 VAL A CA 1
ATOM 565 C C . VAL A 1 73 ? 1.756 -3.258 9.917 1.00 85.56 73 VAL A C 1
ATOM 567 O O . VAL A 1 73 ? 0.746 -3.170 10.602 1.00 85.56 73 VAL A O 1
ATOM 570 N N . ILE A 1 74 ? 2.268 -4.431 9.545 1.00 84.44 74 ILE A N 1
ATOM 571 C CA . ILE A 1 74 ? 1.651 -5.720 9.883 1.00 84.44 74 ILE A CA 1
ATOM 572 C C . ILE A 1 74 ? 1.597 -5.912 11.407 1.00 84.44 74 ILE A C 1
ATOM 574 O O . ILE A 1 74 ? 0.550 -6.285 11.929 1.00 84.44 74 ILE A O 1
ATOM 578 N N . ASN A 1 75 ? 2.671 -5.594 12.131 1.00 80.12 75 ASN A N 1
ATOM 579 C CA . ASN A 1 75 ? 2.732 -5.727 13.589 1.00 80.12 75 ASN A CA 1
ATOM 580 C C . ASN A 1 75 ? 1.887 -4.661 14.321 1.00 80.12 75 ASN A C 1
ATOM 582 O O . ASN A 1 75 ? 1.194 -4.962 15.289 1.00 80.12 75 ASN A O 1
ATOM 586 N N . ASP A 1 76 ? 1.852 -3.417 13.845 1.00 72.31 76 ASP A N 1
ATOM 587 C CA . ASP A 1 76 ? 0.998 -2.366 14.421 1.00 72.31 76 ASP A CA 1
ATOM 588 C C . ASP A 1 76 ? -0.497 -2.675 14.177 1.00 72.31 76 ASP A C 1
ATOM 590 O O . ASP A 1 76 ? -1.347 -2.378 15.029 1.00 72.31 76 ASP A O 1
ATOM 594 N N . LEU A 1 77 ? -0.822 -3.303 13.036 1.00 69.00 77 LEU A N 1
ATOM 595 C CA . LEU A 1 77 ? -2.159 -3.801 12.692 1.00 69.00 77 LEU A CA 1
ATOM 596 C C . LEU A 1 77 ? -2.614 -4.963 13.586 1.00 69.00 77 LEU A C 1
ATOM 598 O O . LEU A 1 77 ? -3.807 -5.070 13.870 1.00 69.00 77 LEU A O 1
ATOM 602 N N . THR A 1 78 ? -1.709 -5.841 14.023 1.00 60.25 78 THR A N 1
ATOM 603 C CA . THR A 1 78 ? -2.060 -6.986 14.884 1.00 60.25 78 THR A CA 1
ATOM 604 C C . THR A 1 78 ? -2.229 -6.593 16.346 1.00 60.25 78 THR A C 1
ATOM 606 O O . THR A 1 78 ? -3.032 -7.210 17.043 1.00 60.25 78 THR A O 1
ATOM 609 N N . ILE A 1 79 ? -1.523 -5.560 16.815 1.00 59.50 79 ILE A N 1
ATOM 610 C CA . ILE A 1 79 ? -1.511 -5.212 18.242 1.00 59.50 79 ILE A CA 1
ATOM 611 C C . ILE A 1 79 ? -2.593 -4.176 18.591 1.00 59.50 79 ILE A C 1
ATOM 613 O O . ILE A 1 79 ? -3.215 -4.295 19.642 1.00 59.50 79 ILE A O 1
ATOM 617 N N . ASN A 1 80 ? -2.841 -3.149 17.760 1.00 57.19 80 ASN A N 1
ATOM 618 C CA . ASN A 1 80 ? -3.488 -1.928 18.281 1.00 57.19 80 ASN A CA 1
ATOM 619 C C . ASN A 1 80 ? -4.532 -1.227 17.386 1.00 57.19 80 ASN A C 1
ATOM 621 O O . ASN A 1 80 ? -5.096 -0.203 17.809 1.00 57.19 80 ASN A O 1
ATOM 625 N N . LYS A 1 81 ? -4.809 -1.695 16.158 1.00 64.75 81 LYS A N 1
ATOM 626 C CA . LYS A 1 81 ? -5.602 -0.915 15.182 1.00 64.75 81 LYS A CA 1
ATOM 627 C C . LYS A 1 81 ? -6.533 -1.785 14.321 1.00 64.75 81 LYS A C 1
ATOM 629 O O . LYS A 1 81 ? -6.074 -2.514 13.457 1.00 64.75 81 LYS A O 1
ATOM 634 N N . HIS A 1 82 ? -7.848 -1.630 14.508 1.00 73.75 82 HIS A N 1
ATOM 635 C CA . HIS A 1 82 ? -8.861 -2.133 13.571 1.00 73.75 82 HIS A CA 1
ATOM 636 C C . HIS A 1 82 ? -9.029 -1.118 12.434 1.00 73.75 82 HIS A C 1
ATOM 638 O O . HIS A 1 82 ? -9.410 0.028 12.693 1.00 73.75 82 HIS A O 1
ATOM 644 N N . PHE A 1 83 ? -8.729 -1.527 11.204 1.00 86.12 83 PHE A N 1
ATOM 645 C CA . PHE A 1 83 ? -9.093 -0.780 10.000 1.00 86.12 83 PHE A CA 1
ATOM 646 C C . PHE A 1 83 ? -10.224 -1.510 9.299 1.00 86.12 83 PHE A C 1
ATOM 648 O O . PHE A 1 83 ? -10.209 -2.735 9.184 1.00 86.12 83 PHE A O 1
ATOM 655 N N . ASP A 1 84 ? -11.192 -0.757 8.805 1.00 90.19 84 ASP A N 1
ATOM 656 C CA . ASP A 1 84 ? -12.348 -1.326 8.122 1.00 90.19 84 ASP A CA 1
ATOM 657 C C . ASP A 1 84 ? -11.993 -1.705 6.678 1.00 90.19 84 ASP A C 1
ATOM 659 O O . ASP A 1 84 ? -12.439 -2.740 6.185 1.00 90.19 84 ASP A O 1
ATOM 663 N N . ILE A 1 85 ? -11.124 -0.909 6.035 1.00 92.56 85 ILE A N 1
ATOM 664 C CA . ILE A 1 85 ? -10.531 -1.205 4.724 1.00 92.56 85 ILE A CA 1
ATOM 665 C C . ILE A 1 85 ? -9.031 -0.901 4.728 1.00 92.56 85 ILE A C 1
ATOM 667 O O . ILE A 1 85 ? -8.594 0.169 5.163 1.00 92.56 85 ILE A O 1
ATOM 671 N N . ILE A 1 86 ? -8.251 -1.803 4.130 1.00 93.56 86 ILE A N 1
ATOM 672 C CA . ILE A 1 86 ? -6.852 -1.559 3.762 1.00 93.56 86 ILE A CA 1
ATOM 673 C C . ILE A 1 86 ? -6.732 -1.470 2.238 1.00 93.56 86 ILE A C 1
ATOM 675 O O . ILE A 1 86 ? -7.025 -2.423 1.520 1.00 93.56 86 ILE A O 1
ATOM 679 N N . ILE A 1 87 ? -6.266 -0.327 1.740 1.00 95.50 87 ILE A N 1
ATOM 680 C CA . ILE A 1 87 ? -5.942 -0.084 0.335 1.00 95.50 87 ILE A CA 1
ATOM 681 C C . ILE A 1 87 ? -4.442 -0.303 0.142 1.00 95.50 87 ILE A C 1
ATOM 683 O O . ILE A 1 87 ? -3.612 0.450 0.651 1.00 95.50 87 ILE A O 1
ATOM 687 N N . SER A 1 88 ? -4.095 -1.334 -0.618 1.00 94.94 88 SER A N 1
ATOM 688 C CA . SER A 1 88 ? -2.724 -1.699 -0.951 1.00 94.94 88 SER A CA 1
ATOM 689 C C . SER A 1 88 ? -2.373 -1.248 -2.360 1.00 94.94 88 SER A C 1
ATOM 691 O O . SER A 1 88 ? -3.044 -1.608 -3.335 1.00 94.94 88 SER A O 1
ATOM 693 N N . ARG A 1 89 ? -1.302 -0.458 -2.483 1.00 94.38 89 ARG A N 1
ATOM 694 C CA . ARG A 1 89 ? -0.813 0.000 -3.781 1.00 94.38 89 ARG A CA 1
ATOM 695 C C . ARG A 1 89 ? 0.704 -0.028 -3.875 1.00 94.38 89 ARG A C 1
ATOM 697 O O . ARG A 1 89 ? 1.428 0.464 -3.018 1.00 94.38 89 ARG A O 1
ATOM 704 N N . GLY A 1 90 ? 1.195 -0.518 -5.000 1.00 91.81 90 GLY A N 1
ATOM 705 C CA . GLY A 1 90 ? 2.610 -0.564 -5.317 1.00 91.81 90 GLY A CA 1
ATOM 706 C C . GLY A 1 90 ? 2.841 -0.335 -6.800 1.00 91.81 90 GLY A C 1
ATOM 707 O O . GLY A 1 90 ? 1.925 -0.402 -7.618 1.00 91.81 90 GLY A O 1
ATOM 708 N N . ARG A 1 91 ? 4.100 -0.080 -7.153 1.00 92.25 91 ARG A N 1
ATOM 709 C CA . ARG A 1 91 ? 4.566 -0.211 -8.535 1.00 92.25 91 ARG A CA 1
ATOM 710 C C . ARG A 1 91 ? 4.762 -1.698 -8.835 1.00 92.25 91 ARG A C 1
ATOM 712 O O . ARG A 1 91 ? 5.882 -2.208 -8.726 1.00 92.25 91 ARG A O 1
ATOM 719 N N . TRP A 1 92 ? 3.661 -2.398 -9.083 1.00 91.19 92 TRP A N 1
ATOM 720 C CA . TRP A 1 92 ? 3.667 -3.840 -9.306 1.00 91.19 92 TRP A CA 1
ATOM 721 C C . TRP A 1 92 ? 4.392 -4.198 -10.601 1.00 91.19 92 TRP A C 1
ATOM 723 O O . TRP A 1 92 ? 4.248 -3.531 -11.622 1.00 91.19 92 TRP A O 1
ATOM 733 N N . LYS A 1 93 ? 5.159 -5.277 -10.545 1.00 89.94 93 LYS A N 1
ATOM 734 C CA . LYS A 1 93 ? 5.770 -5.978 -11.672 1.00 89.94 93 LYS A CA 1
ATOM 735 C C . LYS A 1 93 ? 5.118 -7.350 -11.792 1.00 89.94 93 LYS A C 1
ATOM 737 O O . LYS A 1 93 ? 4.593 -7.851 -10.801 1.00 89.94 93 LYS A O 1
ATOM 742 N N . ALA A 1 94 ? 5.217 -7.996 -12.953 1.00 90.50 94 ALA A N 1
ATOM 743 C CA . ALA A 1 94 ? 4.644 -9.331 -13.157 1.00 90.50 94 ALA A CA 1
ATOM 744 C C . ALA A 1 94 ? 5.097 -10.331 -12.077 1.00 90.50 94 ALA A C 1
ATOM 746 O O . ALA A 1 94 ? 4.276 -10.995 -11.451 1.00 90.50 94 ALA A O 1
ATOM 747 N N . ARG A 1 95 ? 6.397 -10.330 -11.752 1.00 90.50 95 ARG A N 1
ATOM 748 C CA . ARG A 1 95 ? 6.970 -11.165 -10.683 1.00 90.50 95 ARG A CA 1
ATOM 749 C C . ARG A 1 95 ? 6.421 -10.905 -9.280 1.00 90.50 95 ARG A C 1
ATOM 751 O O . ARG A 1 95 ? 6.612 -11.747 -8.414 1.00 90.50 95 ARG A O 1
ATOM 758 N N . ASP A 1 96 ? 5.814 -9.748 -9.027 1.00 91.75 96 ASP A N 1
ATOM 759 C CA . ASP A 1 96 ? 5.287 -9.416 -7.702 1.00 91.75 96 ASP A CA 1
ATOM 760 C C . ASP A 1 96 ? 3.916 -10.057 -7.458 1.00 91.75 96 ASP A C 1
ATOM 762 O O . ASP A 1 96 ? 3.522 -10.246 -6.311 1.00 91.75 96 ASP A O 1
ATOM 766 N N . VAL A 1 97 ? 3.178 -10.374 -8.529 1.00 91.31 97 VAL A N 1
ATOM 767 C CA . VAL A 1 97 ? 1.776 -10.816 -8.458 1.00 91.31 97 VAL A CA 1
ATOM 768 C C . VAL A 1 97 ? 1.628 -12.085 -7.621 1.00 91.31 97 VAL A C 1
ATOM 770 O O . VAL A 1 97 ? 0.671 -12.205 -6.863 1.00 91.31 97 VAL A O 1
ATOM 773 N N . GLN A 1 98 ? 2.612 -12.984 -7.687 1.00 94.19 98 GLN A N 1
ATOM 774 C CA . GLN A 1 98 ? 2.632 -14.227 -6.911 1.00 94.19 98 GLN A CA 1
ATOM 775 C C . GLN A 1 98 ? 2.638 -14.011 -5.385 1.00 94.19 98 GLN A C 1
ATOM 777 O O . GLN A 1 98 ? 2.180 -14.876 -4.650 1.00 94.19 98 GLN A O 1
ATOM 782 N N . TYR A 1 99 ? 3.105 -12.852 -4.908 1.00 94.69 99 TYR A N 1
ATOM 783 C CA . TYR A 1 99 ? 3.218 -12.516 -3.481 1.00 94.69 99 TYR A CA 1
ATOM 784 C C . TYR A 1 99 ? 1.983 -11.781 -2.930 1.00 94.69 99 TYR A C 1
ATOM 786 O O . TYR A 1 99 ? 1.799 -11.635 -1.718 1.00 94.69 99 TYR A O 1
ATOM 794 N N . ILE A 1 100 ? 1.106 -11.296 -3.815 1.00 93.19 100 ILE A N 1
ATOM 795 C CA . ILE A 1 100 ? -0.097 -10.551 -3.428 1.00 93.19 100 ILE A CA 1
ATOM 796 C C . ILE A 1 100 ? -1.068 -11.419 -2.603 1.00 93.19 100 ILE A C 1
ATOM 798 O O . ILE A 1 100 ? -1.538 -10.919 -1.579 1.00 93.19 100 ILE A O 1
ATOM 802 N N . PRO A 1 101 ? -1.366 -12.689 -2.961 1.00 95.12 101 PRO A N 1
ATOM 803 C CA . PRO A 1 101 ? -2.304 -13.514 -2.196 1.00 95.12 101 PRO A CA 1
ATOM 804 C C . PRO A 1 101 ? -1.894 -13.716 -0.734 1.00 95.12 101 PRO A C 1
ATOM 806 O O . PRO A 1 101 ? -2.719 -13.535 0.161 1.00 95.12 101 PRO A O 1
ATOM 809 N N . GLU A 1 102 ? -0.618 -14.019 -0.482 1.00 94.06 102 GLU A N 1
ATOM 810 C CA . GLU A 1 102 ? -0.086 -14.193 0.876 1.00 94.06 102 GLU A CA 1
ATOM 811 C C . GLU A 1 102 ? -0.179 -12.888 1.677 1.00 94.06 102 GLU A C 1
ATOM 813 O O . GLU A 1 102 ? -0.635 -12.871 2.822 1.00 94.06 102 GLU A O 1
ATOM 818 N N . THR A 1 103 ? 0.142 -11.763 1.036 1.00 93.00 103 THR A N 1
ATOM 819 C CA . THR A 1 103 ? 0.003 -10.437 1.647 1.00 93.00 103 THR A CA 1
ATOM 820 C C . THR A 1 103 ? -1.445 -10.125 2.015 1.00 93.00 103 THR A C 1
ATOM 822 O O . THR A 1 103 ? -1.710 -9.665 3.126 1.00 93.00 103 THR A O 1
ATOM 825 N N . ILE A 1 104 ? -2.402 -10.397 1.124 1.00 93.62 104 ILE A N 1
ATOM 826 C CA . ILE A 1 104 ? -3.830 -10.211 1.415 1.00 93.62 104 ILE A CA 1
ATOM 827 C C . ILE A 1 104 ? -4.247 -11.085 2.600 1.00 93.62 104 ILE A C 1
ATOM 829 O O . ILE A 1 104 ? -4.969 -10.605 3.473 1.00 93.62 104 ILE A O 1
ATOM 833 N N . ALA A 1 105 ? -3.796 -12.341 2.647 1.00 92.31 105 ALA A N 1
ATOM 834 C CA . ALA A 1 105 ? -4.122 -13.260 3.732 1.00 92.31 105 ALA A CA 1
ATOM 835 C C . ALA A 1 105 ? -3.621 -12.747 5.092 1.00 92.31 105 ALA A C 1
ATOM 837 O O . ALA A 1 105 ? -4.348 -12.846 6.080 1.00 92.31 105 ALA A O 1
ATOM 838 N N . LEU A 1 106 ? -2.426 -12.149 5.148 1.00 90.00 106 LEU A N 1
ATOM 839 C CA . LEU A 1 106 ? -1.924 -11.510 6.368 1.00 90.00 106 LEU A CA 1
ATOM 840 C C . LEU A 1 106 ? -2.727 -10.264 6.744 1.00 90.00 106 LEU A C 1
ATOM 842 O O . LEU A 1 106 ? -3.139 -10.137 7.893 1.00 90.00 106 LEU A O 1
ATOM 846 N N . LEU A 1 107 ? -2.993 -9.370 5.788 1.00 89.88 107 LEU A N 1
ATOM 847 C CA . LEU A 1 107 ? -3.728 -8.129 6.052 1.00 89.88 107 LEU A CA 1
ATOM 848 C C . LEU A 1 107 ? -5.163 -8.400 6.525 1.00 89.88 107 LEU A C 1
ATOM 850 O O . LEU A 1 107 ? -5.633 -7.743 7.452 1.00 89.88 107 LEU A O 1
ATOM 854 N N . LYS A 1 108 ? -5.835 -9.411 5.957 1.00 89.81 108 LYS A N 1
ATOM 855 C CA . LYS A 1 108 ? -7.191 -9.832 6.353 1.00 89.81 108 LYS A CA 1
ATOM 856 C C . LYS A 1 108 ? -7.300 -10.334 7.796 1.00 89.81 108 LYS A C 1
ATOM 858 O O . LYS A 1 108 ? -8.407 -10.419 8.313 1.00 89.81 108 LYS A O 1
ATOM 863 N N . LYS A 1 109 ? -6.188 -10.631 8.478 1.00 86.19 109 LYS A N 1
ATOM 864 C CA . LYS A 1 109 ? -6.221 -10.930 9.921 1.00 86.19 109 LYS A CA 1
ATOM 865 C C . LYS A 1 109 ? -6.597 -9.704 10.762 1.00 86.19 109 LYS A C 1
ATOM 867 O O . LYS A 1 109 ? -7.074 -9.868 11.878 1.00 86.19 109 LYS A O 1
ATOM 872 N N . SER A 1 110 ? -6.409 -8.499 10.221 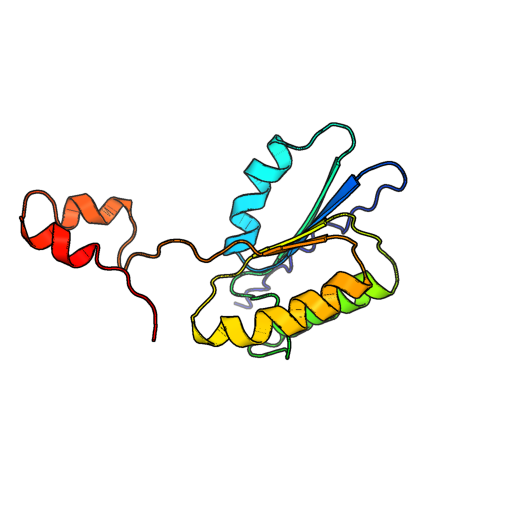1.00 80.38 110 SER A N 1
ATOM 873 C CA . SER A 1 110 ? -6.616 -7.223 10.919 1.00 80.38 110 SER A CA 1
ATOM 874 C C . SER A 1 110 ? -7.699 -6.338 10.289 1.00 80.38 110 SER A C 1
ATOM 876 O O . SER A 1 110 ? -7.947 -5.234 10.776 1.00 80.38 110 SER A O 1
ATOM 878 N N . THR A 1 111 ? -8.330 -6.781 9.198 1.00 85.38 111 THR A N 1
ATOM 879 C CA . THR A 1 111 ? -9.390 -6.038 8.506 1.00 85.38 111 THR A CA 1
ATOM 880 C C . THR A 1 111 ? -10.372 -6.974 7.811 1.00 85.38 111 THR A C 1
ATOM 882 O O . THR A 1 111 ? -10.004 -8.059 7.362 1.00 85.38 111 THR A O 1
ATOM 885 N N . LEU A 1 112 ? -11.615 -6.522 7.649 1.00 80.25 112 LEU A N 1
ATOM 886 C CA . LEU A 1 112 ? -12.641 -7.245 6.898 1.00 80.25 112 LEU A CA 1
ATOM 887 C C . LEU A 1 112 ? -12.416 -7.168 5.381 1.00 80.25 112 LEU A C 1
ATOM 889 O O . LEU A 1 112 ? -12.817 -8.078 4.651 1.00 80.25 112 LEU A O 1
ATOM 893 N N . GLN A 1 113 ? -11.761 -6.110 4.890 1.00 92.62 113 GLN A N 1
ATOM 894 C CA . GLN A 1 113 ? -11.641 -5.863 3.457 1.00 92.62 113 GLN A CA 1
ATOM 895 C C . GLN A 1 113 ? -10.271 -5.297 3.064 1.00 92.62 113 GLN A C 1
ATOM 897 O O . GLN A 1 113 ? -9.783 -4.305 3.599 1.00 92.62 113 GLN A O 1
ATOM 902 N N . VAL A 1 114 ? -9.669 -5.917 2.048 1.00 94.50 114 VAL A N 1
ATOM 903 C CA . VAL A 1 114 ? -8.413 -5.472 1.436 1.00 94.50 114 VAL A CA 1
ATOM 904 C C . VAL A 1 114 ? -8.676 -5.158 -0.034 1.00 94.50 114 VAL A C 1
ATOM 906 O O . VAL A 1 114 ? -9.148 -6.023 -0.772 1.00 94.50 114 VAL A O 1
ATOM 909 N N . LEU A 1 115 ? -8.365 -3.935 -0.460 1.00 96.31 115 LEU A N 1
ATOM 910 C CA . LEU A 1 115 ? -8.437 -3.486 -1.850 1.00 96.31 115 LEU A CA 1
ATOM 911 C C . LEU A 1 115 ? -7.021 -3.389 -2.423 1.00 96.31 115 LEU A C 1
ATOM 913 O O . LEU A 1 115 ? -6.204 -2.624 -1.918 1.00 96.31 115 LEU A O 1
ATOM 917 N N . VAL A 1 116 ? -6.731 -4.116 -3.502 1.00 95.75 116 VAL A N 1
ATOM 918 C CA . VAL A 1 116 ? -5.449 -4.001 -4.212 1.00 95.75 116 VAL A CA 1
ATOM 919 C C . VAL A 1 116 ? -5.637 -3.146 -5.457 1.00 95.75 116 VAL A C 1
ATOM 921 O O . VAL A 1 116 ? -6.365 -3.520 -6.374 1.00 95.75 116 VAL A O 1
ATOM 924 N N . MET A 1 117 ? -4.970 -1.994 -5.507 1.00 94.88 117 MET A N 1
ATOM 925 C CA . MET A 1 117 ? -4.986 -1.143 -6.696 1.00 94.88 117 MET A CA 1
ATOM 926 C C . MET A 1 117 ? -4.008 -1.692 -7.728 1.00 94.88 117 MET A C 1
ATOM 928 O O . MET A 1 117 ? -2.816 -1.761 -7.441 1.00 94.88 117 MET A O 1
ATOM 932 N N . GLY A 1 118 ? -4.488 -2.028 -8.924 1.00 91.75 118 GLY A N 1
ATOM 933 C CA . GLY A 1 118 ? -3.660 -2.559 -10.009 1.00 91.75 118 GLY A CA 1
ATOM 934 C C . GLY A 1 118 ? -2.543 -1.613 -10.491 1.00 91.75 118 GLY A C 1
ATOM 935 O O . GLY A 1 118 ? -2.492 -0.434 -10.105 1.00 91.75 118 GLY A O 1
ATOM 936 N N . PRO A 1 119 ? -1.624 -2.130 -11.330 1.00 88.31 119 PRO A N 1
ATOM 937 C CA . PRO A 1 119 ? -0.562 -1.324 -11.918 1.00 88.31 119 PRO A CA 1
ATOM 938 C C . PRO A 1 119 ? -1.155 -0.224 -12.804 1.00 88.31 119 PRO A C 1
ATOM 940 O O . PRO A 1 119 ? -2.233 -0.375 -13.375 1.00 88.31 119 PRO A O 1
ATOM 943 N N . VAL A 1 120 ? -0.442 0.894 -12.911 1.00 84.75 120 VAL A N 1
ATOM 944 C CA . VAL A 1 120 ? -0.760 1.960 -13.871 1.00 84.75 120 VAL A CA 1
ATOM 945 C C . VAL A 1 120 ? 0.141 1.843 -15.088 1.00 84.75 120 VAL A C 1
ATOM 947 O O . VAL A 1 120 ? 1.221 1.260 -15.005 1.00 84.75 120 VAL A O 1
ATOM 950 N N . VAL A 1 121 ? -0.305 2.409 -16.208 1.00 85.69 121 VAL A N 1
ATOM 951 C CA . VAL A 1 121 ? 0.512 2.511 -17.417 1.00 85.69 121 VAL A CA 1
ATOM 952 C C . VAL A 1 121 ? 1.758 3.342 -17.109 1.00 85.69 121 VAL A C 1
ATOM 954 O O . VAL A 1 121 ? 1.661 4.449 -16.579 1.00 85.69 121 VAL A O 1
ATOM 957 N N . GLU A 1 122 ? 2.925 2.801 -17.448 1.00 85.88 122 GLU A N 1
ATOM 958 C CA . GLU A 1 122 ? 4.204 3.496 -17.361 1.00 85.88 122 GLU A CA 1
ATOM 959 C C . GLU A 1 122 ? 4.783 3.681 -18.761 1.00 85.88 122 GLU A C 1
ATOM 961 O O . GLU A 1 122 ? 4.748 2.777 -19.593 1.00 85.88 122 GLU A O 1
ATOM 966 N N . TYR A 1 123 ? 5.339 4.864 -19.001 1.00 87.31 123 TYR A N 1
ATOM 967 C CA . TYR A 1 123 ? 5.952 5.236 -20.268 1.00 87.31 123 TYR A CA 1
ATOM 968 C C . TYR A 1 123 ? 7.466 5.353 -20.099 1.00 87.31 123 TYR A C 1
ATOM 970 O O . TYR A 1 123 ? 7.959 5.708 -19.028 1.00 87.31 123 TYR A O 1
ATOM 978 N N . GLN A 1 124 ? 8.213 5.105 -21.175 1.00 85.31 124 GLN A N 1
ATOM 979 C CA . GLN A 1 124 ? 9.675 5.250 -21.173 1.00 85.31 124 GLN A CA 1
ATOM 980 C C . GLN A 1 124 ? 10.132 6.712 -21.050 1.00 85.31 124 GLN A C 1
ATOM 982 O O . GLN A 1 124 ? 11.239 6.980 -20.587 1.00 85.31 124 GLN A O 1
ATOM 987 N N . TYR A 1 125 ? 9.276 7.662 -21.429 1.00 85.94 125 TYR A N 1
ATOM 988 C CA . TYR A 1 125 ? 9.521 9.094 -21.291 1.00 85.94 125 TYR A CA 1
ATOM 989 C C . TYR A 1 125 ? 8.442 9.738 -20.417 1.00 85.94 125 TYR A C 1
ATOM 991 O O . TYR A 1 125 ? 7.316 9.239 -20.380 1.00 85.94 125 TYR A O 1
ATOM 999 N N . PRO A 1 126 ? 8.738 10.873 -19.751 1.00 87.88 126 PRO A N 1
ATOM 1000 C CA . PRO A 1 126 ? 7.706 11.676 -19.106 1.00 87.88 126 PRO A CA 1
ATOM 1001 C C . PRO A 1 126 ? 6.567 11.960 -20.087 1.00 87.88 126 PRO A C 1
ATOM 1003 O O . PRO A 1 126 ? 6.832 12.439 -21.189 1.00 87.88 126 PRO A O 1
ATOM 1006 N N . LEU A 1 127 ? 5.324 11.688 -19.677 1.00 86.56 127 LEU A N 1
ATOM 1007 C CA . LEU A 1 127 ? 4.133 11.793 -20.530 1.00 86.56 127 LEU A CA 1
ATOM 1008 C C . LEU A 1 127 ? 4.068 13.114 -21.333 1.00 86.56 127 LEU A C 1
ATOM 1010 O O . LEU A 1 127 ? 3.855 13.034 -22.540 1.00 86.56 127 LEU A O 1
ATOM 1014 N N . PRO A 1 128 ? 4.372 14.304 -20.763 1.00 88.25 128 PRO A N 1
ATOM 1015 C CA . PRO A 1 128 ? 4.363 15.560 -21.526 1.00 88.25 128 PRO A CA 1
ATOM 1016 C C . PRO A 1 128 ? 5.394 15.640 -22.664 1.00 88.25 128 PRO A C 1
ATOM 1018 O O . PRO A 1 128 ? 5.243 16.446 -23.574 1.00 88.25 128 PRO A O 1
ATOM 1021 N N . LYS A 1 129 ? 6.456 14.823 -22.631 1.00 86.00 129 LYS A N 1
ATOM 1022 C CA . LYS A 1 129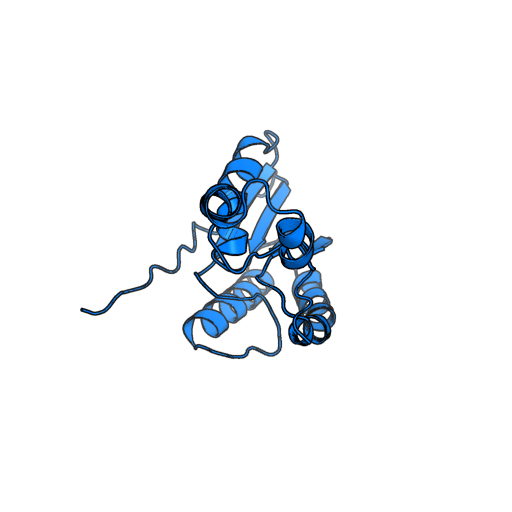 ? 7.488 14.777 -23.680 1.00 86.00 129 LYS A CA 1
ATOM 1023 C C . LYS A 1 129 ? 7.136 13.832 -24.825 1.00 86.00 129 LYS A C 1
ATOM 1025 O O . LYS A 1 129 ? 7.800 13.901 -25.855 1.00 86.00 129 LYS A O 1
ATOM 1030 N N . LEU A 1 130 ? 6.151 12.946 -24.661 1.00 83.69 130 LEU A N 1
ATOM 1031 C CA . LEU A 1 130 ? 5.779 11.996 -25.711 1.00 83.69 130 LEU A CA 1
ATOM 1032 C C . LEU A 1 130 ? 5.252 12.709 -26.968 1.00 83.69 130 LEU A C 1
ATOM 1034 O O . LEU A 1 130 ? 5.803 12.435 -28.032 1.00 83.69 130 LEU A O 1
ATOM 1038 N N . PRO A 1 131 ? 4.313 13.677 -26.887 1.00 82.00 131 PRO A N 1
ATOM 1039 C CA . PRO A 1 131 ? 3.851 14.392 -28.078 1.00 82.00 131 PRO A CA 1
ATOM 1040 C C . PRO A 1 131 ? 4.966 15.199 -28.752 1.00 82.00 131 PRO A C 1
ATOM 1042 O O . PRO A 1 131 ? 5.057 15.221 -29.968 1.00 82.00 131 PRO A O 1
ATOM 1045 N N . ALA A 1 132 ? 5.869 15.810 -27.978 1.00 83.06 132 ALA A N 1
ATOM 1046 C CA . ALA A 1 132 ? 6.988 16.574 -28.534 1.00 83.06 132 ALA A CA 1
ATOM 1047 C C . ALA A 1 132 ? 8.039 15.691 -29.233 1.00 83.06 132 ALA A C 1
ATOM 1049 O O . ALA A 1 132 ? 8.716 16.143 -30.149 1.00 83.06 132 ALA A O 1
ATOM 1050 N N . LYS A 1 133 ? 8.208 14.441 -28.782 1.00 73.81 133 LYS A N 1
ATOM 1051 C CA . LYS A 1 133 ? 9.160 13.485 -29.368 1.00 73.81 133 LYS A CA 1
ATOM 1052 C C . LYS A 1 133 ? 8.593 12.722 -30.561 1.00 73.81 133 LYS A C 1
ATOM 1054 O O . LYS A 1 133 ? 9.366 12.325 -31.423 1.00 73.81 133 LYS A O 1
ATOM 1059 N N . PHE A 1 134 ? 7.287 12.471 -30.564 1.00 75.94 134 PHE A N 1
ATOM 1060 C CA . PHE A 1 134 ? 6.637 11.556 -31.503 1.00 75.94 134 PHE A CA 1
ATOM 1061 C C . PHE A 1 134 ? 5.479 12.201 -32.284 1.00 75.94 134 PHE A C 1
ATOM 1063 O O . PHE A 1 134 ? 4.735 11.491 -32.951 1.00 75.94 134 PHE A O 1
ATOM 1070 N N . GLY A 1 135 ? 5.309 13.522 -32.203 1.00 66.75 135 GLY A N 1
ATOM 1071 C CA . GLY A 1 135 ? 4.250 14.257 -32.900 1.00 66.75 135 GLY A CA 1
ATOM 1072 C C . GLY A 1 135 ? 4.281 14.049 -34.418 1.00 66.75 135 GLY A C 1
ATOM 1073 O O . GLY A 1 135 ? 5.345 14.102 -35.029 1.00 66.75 135 GLY A O 1
ATOM 1074 N N . ASP A 1 136 ? 3.097 13.778 -34.975 1.00 61.81 136 ASP A N 1
ATOM 1075 C CA . ASP A 1 136 ? 2.704 13.593 -36.386 1.00 61.81 136 ASP A CA 1
ATOM 1076 C C . ASP A 1 136 ? 3.369 12.485 -37.221 1.00 61.81 136 ASP A C 1
ATOM 1078 O O . ASP A 1 136 ? 3.083 12.351 -38.410 1.00 61.81 136 ASP A O 1
ATOM 1082 N N . SER A 1 137 ? 4.174 11.604 -36.623 1.00 59.97 137 SER A N 1
ATOM 1083 C CA . SER A 1 137 ? 4.649 10.402 -37.322 1.00 59.97 137 SER A CA 1
ATOM 1084 C C . SER A 1 137 ? 3.697 9.209 -37.107 1.00 59.97 137 SER A C 1
ATOM 1086 O O . SER A 1 137 ? 3.385 8.894 -35.951 1.00 59.97 137 SER A O 1
ATOM 1088 N N . PRO A 1 138 ? 3.304 8.460 -38.163 1.00 59.81 138 PRO A N 1
ATOM 1089 C CA . PRO A 1 138 ? 2.592 7.174 -38.050 1.00 59.81 138 PRO A CA 1
ATOM 1090 C C . PRO A 1 138 ? 3.301 6.149 -37.144 1.00 59.81 138 PRO A C 1
ATOM 1092 O O . PRO A 1 138 ? 2.703 5.189 -36.661 1.00 59.81 138 PRO A O 1
ATOM 1095 N N . GLU A 1 139 ? 4.591 6.354 -36.889 1.00 56.25 139 GLU A N 1
ATOM 1096 C CA . GLU A 1 139 ? 5.448 5.503 -36.068 1.00 56.25 139 GLU A CA 1
ATOM 1097 C C . GLU A 1 139 ? 5.227 5.688 -34.556 1.00 56.25 139 GLU A C 1
ATOM 1099 O O . GLU A 1 139 ? 5.559 4.807 -33.760 1.00 56.25 139 GLU A O 1
ATOM 1104 N N . SER A 1 140 ? 4.587 6.790 -34.153 1.00 53.91 140 SER A N 1
ATOM 1105 C CA . SER A 1 140 ? 4.222 7.089 -32.761 1.00 53.91 140 SER A CA 1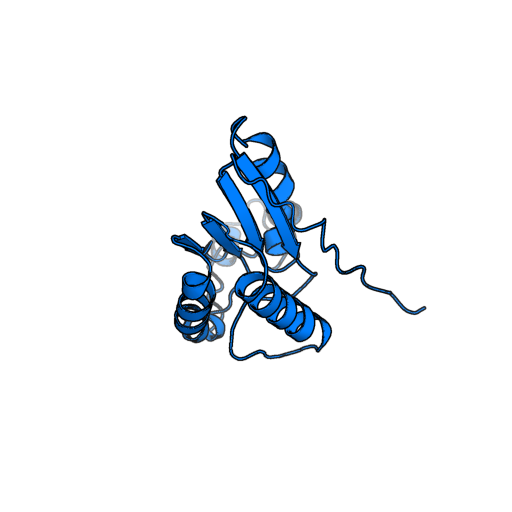
ATOM 1106 C C . SER A 1 140 ? 3.279 6.050 -32.136 1.00 53.91 140 SER A C 1
ATOM 1108 O O . SER A 1 140 ? 3.366 5.786 -30.935 1.00 53.91 140 SER A O 1
ATOM 1110 N N . MET A 1 141 ? 2.457 5.372 -32.949 1.00 52.88 141 MET A N 1
ATOM 1111 C CA . MET A 1 141 ? 1.569 4.285 -32.509 1.00 52.88 141 MET A CA 1
ATOM 1112 C C . MET A 1 141 ? 2.318 2.995 -32.129 1.00 52.88 141 MET A C 1
ATOM 1114 O O . MET A 1 141 ? 1.741 2.132 -31.474 1.00 52.88 141 MET A O 1
ATOM 1118 N N . LYS A 1 142 ? 3.599 2.840 -32.497 1.00 55.00 142 LYS A N 1
ATOM 1119 C CA . LYS A 1 142 ? 4.410 1.674 -32.093 1.00 55.00 142 LYS A CA 1
ATOM 1120 C C . LYS A 1 142 ? 4.970 1.820 -30.673 1.00 55.00 142 LYS A C 1
ATOM 1122 O O . LYS A 1 142 ? 5.201 0.821 -29.997 1.00 55.00 142 LYS A O 1
ATOM 1127 N N . TYR A 1 143 ? 5.158 3.053 -30.198 1.00 53.09 143 TYR A N 1
ATOM 1128 C CA . TYR A 1 143 ? 5.728 3.357 -28.876 1.00 53.09 143 TYR A CA 1
ATOM 1129 C C . TYR A 1 143 ? 4.683 3.451 -27.754 1.00 53.09 143 TYR A C 1
ATOM 1131 O O . TYR A 1 143 ? 5.047 3.553 -26.583 1.00 53.09 143 TYR A O 1
ATOM 1139 N N . SER A 1 144 ? 3.393 3.371 -28.089 1.00 50.16 144 SER A N 1
ATOM 1140 C CA . SER A 1 144 ? 2.302 3.161 -27.130 1.00 50.16 144 SER A CA 1
ATOM 1141 C C . SER A 1 144 ? 2.126 1.684 -26.738 1.00 50.16 144 SER A C 1
ATOM 1143 O O . SER A 1 144 ? 1.238 1.361 -25.947 1.00 50.16 144 SER A O 1
ATOM 1145 N N . ALA A 1 145 ? 2.973 0.780 -27.248 1.00 45.50 145 ALA A N 1
ATOM 1146 C CA . ALA A 1 145 ? 2.927 -0.635 -26.912 1.00 45.50 145 ALA A CA 1
ATOM 1147 C C . ALA A 1 145 ? 3.220 -0.868 -25.418 1.00 45.50 145 ALA A C 1
ATOM 1149 O O . ALA A 1 145 ? 4.290 -0.547 -24.896 1.00 45.50 145 ALA A O 1
ATOM 1150 N N . TYR A 1 146 ? 2.230 -1.460 -24.748 1.00 43.72 146 TYR A N 1
ATOM 1151 C CA . TYR A 1 146 ? 2.266 -1.968 -23.381 1.00 43.72 146 TYR A CA 1
ATOM 1152 C C . TYR A 1 146 ? 3.589 -2.682 -23.072 1.00 43.72 146 TYR A C 1
ATOM 1154 O O . TYR A 1 146 ? 3.850 -3.779 -23.564 1.00 43.72 146 TYR A O 1
ATOM 1162 N N . SER A 1 147 ? 4.397 -2.114 -22.178 1.00 41.81 147 SER A N 1
ATOM 1163 C CA . SER A 1 147 ? 5.519 -2.840 -21.583 1.00 41.81 147 SER A CA 1
ATOM 1164 C C . SER A 1 147 ? 5.013 -3.668 -20.403 1.00 41.81 147 SER A C 1
ATOM 1166 O O . SER A 1 147 ? 5.166 -3.307 -19.237 1.00 41.81 147 SER A O 1
ATOM 1168 N N . VAL A 1 148 ? 4.396 -4.815 -20.700 1.00 41.41 148 VAL A N 1
ATOM 1169 C CA . VAL A 1 148 ? 4.277 -5.884 -19.701 1.00 41.41 148 VAL A CA 1
ATOM 1170 C C . VAL A 1 148 ? 5.700 -6.379 -19.454 1.00 41.41 148 VAL A C 1
ATOM 1172 O O . VAL A 1 148 ? 6.272 -7.080 -20.284 1.00 41.41 148 VAL A O 1
ATOM 1175 N N . GLN A 1 149 ? 6.313 -5.933 -18.355 1.00 38.69 149 GLN A N 1
ATOM 1176 C CA . GLN A 1 149 ? 7.612 -6.445 -17.922 1.00 38.69 149 GLN A CA 1
ATOM 1177 C C . GLN A 1 149 ? 7.471 -7.954 -17.693 1.00 38.69 149 GLN A C 1
ATOM 1179 O O . GLN A 1 149 ? 6.846 -8.356 -16.712 1.00 38.69 149 GLN A O 1
ATOM 1184 N N . LYS A 1 150 ? 8.004 -8.740 -18.635 1.00 34.69 150 LYS A N 1
ATOM 1185 C CA . LYS A 1 150 ? 8.223 -10.184 -18.511 1.00 34.69 150 LYS A CA 1
ATOM 1186 C C . LYS A 1 150 ? 9.136 -10.475 -17.319 1.00 34.69 150 LYS A C 1
ATOM 1188 O O . LYS A 1 150 ? 10.068 -9.670 -17.081 1.00 34.69 150 LYS A O 1
#

Radius of gyration: 17.92 Å; chains: 1; bounding box: 43×31×56 Å

InterPro domains:
  IPR043968 SGNH domain [PF19040] (19-126)

Organism: NCBI:txid1129794

Secondary structure (DSSP, 8-state):
-------EEE-----TTSEEEEEEESHHHHTTHHHHHHT--TTEEEEEEE-TT----SS--S-HHHHHHHHHHHHHHHHT---SEEEEE----GGGGGGHHHHHHHHTTS-SEEEEEPPPP--SS-TTHHHHHHTT-GGGGGTT------